Protein AF-A0AAW9G4I7-F1 (afdb_monomer)

Nearest PDB structures (foldseek):
  2a3v-assembly1_A  TM=7.591E-01  e=1.009E-01  Vibrio cholerae O1 biovar El Tor str. N16961
  2a3v-assembly1_C  TM=7.594E-01  e=1.965E-01  Vibrio cholerae O1 biovar El Tor str. N16961
  2a3v-assembly1_D  TM=6.931E-01  e=3.134E-01  Vibrio cholerae O1 biovar El Tor str. N16961

Solvent-accessible surface area (backbone atoms only — not comparable to full-atom values): 4451 Å² total; per-residue (Å²): 138,82,80,81,82,80,84,72,82,82,71,79,82,87,77,82,53,73,64,59,53,49,52,53,46,70,70,44,87,50,66,72,56,35,53,51,52,46,44,38,68,74,71,65,47,52,74,69,54,63,72,67,61,49,76,88,75,57,74,81,80,73,77,83,125

Structure (mmCIF, N/CA/C/O backbone):
data_AF-A0AAW9G4I7-F1
#
_entry.id   AF-A0AAW9G4I7-F1
#
loop_
_atom_site.group_PDB
_atom_site.id
_atom_site.type_symbol
_atom_site.label_atom_id
_atom_site.label_alt_id
_atom_site.label_comp_id
_atom_site.label_asym_id
_atom_site.label_entity_id
_atom_site.label_seq_id
_atom_site.pdbx_PDB_ins_code
_atom_site.Cartn_x
_atom_site.Cartn_y
_atom_site.Cartn_z
_atom_site.occupancy
_atom_site.B_iso_or_equiv
_atom_site.auth_seq_id
_atom_site.auth_comp_id
_atom_site.auth_asym_id
_atom_site.auth_atom_id
_atom_site.pdbx_PDB_model_num
ATOM 1 N N . MET A 1 1 ? 35.687 -4.430 20.428 1.00 49.03 1 MET A N 1
ATOM 2 C CA . MET A 1 1 ? 34.865 -5.165 21.411 1.00 49.03 1 MET A CA 1
ATOM 3 C C . MET A 1 1 ? 33.412 -5.012 20.979 1.00 49.03 1 MET A C 1
ATOM 5 O O . MET A 1 1 ? 32.854 -3.935 21.132 1.00 49.03 1 MET A O 1
ATOM 9 N N . SER A 1 2 ? 32.862 -6.009 20.288 1.00 65.00 2 SER A N 1
ATOM 10 C CA . SER A 1 2 ? 31.518 -5.956 19.695 1.00 65.00 2 SER A CA 1
ATOM 11 C C . SER A 1 2 ? 30.495 -6.318 20.772 1.00 65.00 2 SER A C 1
ATOM 13 O O . SER A 1 2 ? 30.562 -7.419 21.3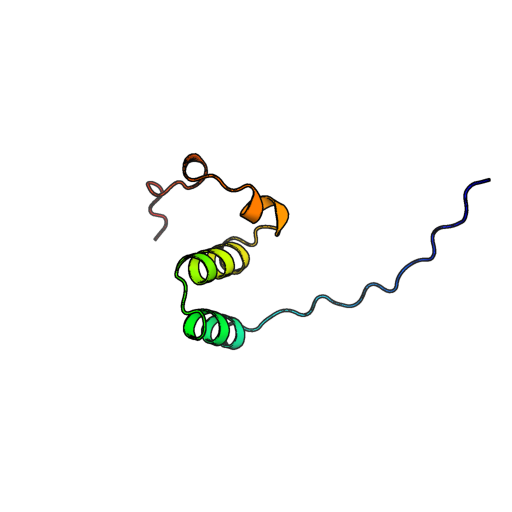15 1.00 65.00 2 SER A O 1
ATOM 15 N N . LEU A 1 3 ? 29.591 -5.400 21.123 1.00 73.50 3 LEU A N 1
ATOM 16 C CA . LEU A 1 3 ? 28.510 -5.699 22.066 1.00 73.50 3 LEU A CA 1
ATOM 17 C C . LEU A 1 3 ? 27.585 -6.784 21.478 1.00 73.50 3 LEU A C 1
ATOM 19 O O . LEU A 1 3 ? 27.250 -6.701 20.294 1.00 73.50 3 LEU A O 1
ATOM 23 N N . PRO A 1 4 ? 27.149 -7.778 22.273 1.00 73.31 4 PRO A N 1
ATOM 24 C CA . PRO A 1 4 ? 26.203 -8.789 21.816 1.00 73.31 4 PRO A CA 1
ATOM 25 C C . PRO A 1 4 ? 24.831 -8.160 21.532 1.00 73.31 4 PRO A C 1
ATOM 27 O O . PRO A 1 4 ? 24.322 -7.353 22.310 1.00 73.31 4 PRO A O 1
ATOM 30 N N . GLU A 1 5 ? 24.229 -8.529 20.402 1.00 73.19 5 GLU A N 1
ATOM 31 C CA . GLU A 1 5 ? 22.918 -8.031 19.988 1.00 73.19 5 GLU A CA 1
ATOM 32 C C . GLU A 1 5 ? 21.818 -8.593 20.905 1.00 73.19 5 GLU A C 1
ATOM 34 O O . GLU A 1 5 ? 21.624 -9.806 21.013 1.00 73.19 5 GLU A O 1
ATOM 39 N N . ILE A 1 6 ? 21.081 -7.707 21.581 1.00 77.88 6 ILE A N 1
ATOM 40 C CA . ILE A 1 6 ? 19.919 -8.079 22.393 1.00 77.88 6 ILE A CA 1
ATOM 41 C C . ILE A 1 6 ? 18.820 -8.559 21.437 1.00 77.88 6 ILE A C 1
ATOM 43 O O . ILE A 1 6 ? 18.246 -7.759 20.695 1.00 77.88 6 ILE A O 1
ATOM 47 N N . LYS A 1 7 ? 18.513 -9.865 21.456 1.00 65.75 7 LYS A N 1
ATOM 48 C CA . LYS A 1 7 ? 17.401 -10.450 20.692 1.00 65.75 7 LYS A CA 1
ATOM 49 C C . LYS A 1 7 ? 16.097 -9.746 21.070 1.00 65.75 7 LYS A C 1
ATOM 51 O O . LYS A 1 7 ? 15.543 -9.985 22.139 1.00 65.75 7 LYS A O 1
ATOM 56 N N . ARG A 1 8 ? 15.594 -8.886 20.184 1.00 71.69 8 ARG A N 1
ATOM 57 C CA . ARG A 1 8 ? 14.260 -8.292 20.323 1.00 71.69 8 ARG A CA 1
ATOM 58 C C . ARG A 1 8 ? 13.212 -9.388 20.148 1.00 71.69 8 ARG A C 1
ATOM 60 O O . ARG A 1 8 ? 13.268 -10.143 19.177 1.00 71.69 8 ARG A O 1
ATOM 67 N N . GLU A 1 9 ? 12.259 -9.463 21.072 1.00 73.75 9 GLU A N 1
ATOM 68 C CA . GLU A 1 9 ? 11.091 -10.333 20.935 1.00 73.75 9 GLU A CA 1
ATOM 69 C C . GLU A 1 9 ? 10.387 -10.056 19.602 1.00 73.75 9 GLU A C 1
ATOM 71 O O . GLU A 1 9 ? 9.964 -8.932 19.312 1.00 73.75 9 GLU A O 1
ATOM 76 N N . LYS A 1 10 ? 10.268 -11.093 18.767 1.00 68.31 10 LYS A N 1
ATOM 77 C CA . LYS A 1 10 ? 9.508 -11.021 17.521 1.00 68.31 10 LYS A CA 1
ATOM 78 C C . LYS A 1 10 ? 8.023 -11.084 17.863 1.00 68.31 10 LYS A C 1
ATOM 80 O O . LYS A 1 10 ? 7.461 -12.167 17.994 1.00 68.31 10 LYS A O 1
ATOM 85 N N . LYS A 1 11 ? 7.392 -9.919 18.017 1.00 72.75 11 LYS A N 1
ATOM 86 C CA . LYS A 1 11 ? 5.930 -9.829 18.087 1.00 72.75 11 LYS A CA 1
ATOM 87 C C . LYS A 1 11 ? 5.340 -10.323 16.769 1.00 72.75 11 LYS A C 1
ATOM 89 O O . LYS A 1 11 ? 5.851 -9.992 15.698 1.00 72.75 11 LYS A O 1
ATOM 94 N N . LEU A 1 12 ? 4.283 -11.125 16.865 1.00 75.25 12 LEU A N 1
ATOM 95 C CA . LEU A 1 12 ? 3.541 -11.573 15.694 1.00 75.25 12 LEU A CA 1
ATOM 96 C C . LEU A 1 12 ? 3.027 -10.345 14.924 1.00 75.25 12 LEU A C 1
ATOM 98 O O . LEU A 1 12 ? 2.590 -9.375 15.553 1.00 75.25 12 LEU A O 1
ATOM 102 N N . PRO A 1 13 ? 3.106 -10.353 13.584 1.00 75.31 13 PRO A N 1
ATOM 103 C CA . PRO A 1 13 ? 2.605 -9.247 12.787 1.00 75.31 13 PRO A CA 1
ATOM 104 C C . PRO A 1 13 ? 1.095 -9.118 12.999 1.00 75.31 13 PRO A C 1
ATOM 106 O O . PRO A 1 13 ? 0.358 -10.099 12.906 1.00 75.31 13 PRO A O 1
ATOM 109 N N . VAL A 1 14 ? 0.634 -7.902 13.285 1.00 79.25 14 VAL A N 1
ATOM 110 C CA . VAL A 1 14 ? -0.798 -7.597 13.327 1.00 79.25 14 VAL A CA 1
ATOM 111 C C . VAL A 1 14 ? -1.298 -7.586 11.885 1.00 79.25 14 VAL A C 1
ATOM 113 O O . VAL A 1 14 ? -0.896 -6.730 11.097 1.00 79.25 14 VAL A O 1
ATOM 116 N N . VAL A 1 15 ? -2.127 -8.565 11.525 1.00 83.56 15 VAL A N 1
ATOM 117 C CA . VAL A 1 15 ? -2.722 -8.671 10.188 1.00 83.56 15 VAL A CA 1
ATOM 118 C C . VAL A 1 15 ? -4.082 -7.984 10.204 1.00 83.56 15 VAL A C 1
ATOM 120 O O . VAL A 1 15 ? -4.944 -8.345 11.001 1.00 83.56 15 VAL A O 1
ATOM 123 N N . LEU A 1 16 ? -4.271 -7.007 9.317 1.00 84.69 16 LEU A N 1
ATOM 124 C CA . LEU A 1 16 ? -5.552 -6.322 9.140 1.00 84.69 16 LEU A CA 1
ATOM 125 C C . LEU A 1 16 ? -6.553 -7.229 8.416 1.00 84.69 16 LEU A C 1
ATOM 127 O O . LEU A 1 16 ? -6.230 -7.863 7.405 1.00 84.69 16 LEU A O 1
ATOM 131 N N . SER A 1 17 ? -7.792 -7.247 8.895 1.00 89.00 17 SER A N 1
ATOM 132 C CA . SER A 1 17 ? -8.910 -7.897 8.217 1.00 89.00 17 SER A CA 1
ATOM 133 C C . SER A 1 17 ? -9.357 -7.106 6.981 1.00 89.00 17 SER A C 1
ATOM 135 O O . SER A 1 17 ? -9.161 -5.894 6.869 1.00 89.00 17 SER A O 1
ATOM 137 N N . LYS A 1 18 ? -10.032 -7.783 6.043 1.00 88.75 18 LYS A N 1
ATOM 138 C CA . LYS A 1 18 ? -10.589 -7.139 4.837 1.00 88.75 18 LYS A CA 1
ATOM 139 C C . LYS A 1 18 ? -11.529 -5.978 5.181 1.00 88.75 18 LYS A C 1
ATOM 141 O O . LYS A 1 18 ? -11.543 -4.973 4.477 1.00 88.75 18 LYS A O 1
ATOM 146 N N . GLN A 1 19 ? -12.312 -6.116 6.251 1.00 91.75 19 GLN A N 1
ATOM 147 C CA . GLN A 1 19 ? -13.257 -5.091 6.698 1.00 91.75 19 GLN A CA 1
ATOM 148 C C . GLN A 1 19 ? -12.535 -3.839 7.196 1.00 91.75 19 GLN A C 1
ATOM 150 O O . GLN A 1 19 ? -12.912 -2.738 6.805 1.00 91.75 19 GLN A O 1
ATOM 155 N N . GLU A 1 20 ? -11.470 -3.991 7.983 1.00 90.25 20 GLU A N 1
ATOM 156 C CA . GLU A 1 20 ? -10.663 -2.858 8.455 1.00 90.25 20 GLU A CA 1
ATOM 157 C C . GLU A 1 20 ? -10.036 -2.090 7.290 1.00 90.25 20 GLU A C 1
ATOM 159 O O . GLU A 1 20 ? -10.096 -0.861 7.252 1.00 90.25 20 GLU A O 1
ATOM 164 N N . VAL A 1 21 ? -9.513 -2.802 6.287 1.00 90.81 21 VAL A N 1
ATOM 165 C CA . VAL A 1 21 ? -8.947 -2.166 5.089 1.00 90.81 21 VAL A CA 1
ATOM 166 C C . VAL A 1 21 ? -10.016 -1.405 4.307 1.00 90.81 21 VAL A C 1
ATOM 168 O O . VAL A 1 21 ? -9.783 -0.269 3.891 1.00 90.81 21 VAL A O 1
ATOM 171 N N . TRP A 1 22 ? -11.213 -1.975 4.153 1.00 91.19 22 TRP A N 1
ATOM 172 C CA . TRP A 1 22 ? -12.338 -1.278 3.527 1.00 91.19 22 TRP A CA 1
ATOM 173 C C . TRP A 1 22 ? -12.746 -0.016 4.289 1.00 91.19 22 TRP A C 1
ATOM 175 O O . TRP A 1 22 ? -12.972 1.021 3.667 1.00 91.19 22 TRP A O 1
ATOM 185 N N . GLN A 1 23 ? -12.793 -0.066 5.622 1.00 92.50 23 GLN A N 1
ATOM 186 C CA . GLN A 1 23 ? -13.071 1.114 6.446 1.00 92.50 23 GLN A CA 1
ATOM 187 C C . GLN A 1 23 ? -11.992 2.192 6.269 1.00 92.50 23 GLN A C 1
ATOM 189 O O . GLN A 1 23 ? -12.318 3.365 6.078 1.00 92.50 23 GLN A O 1
ATOM 194 N N . MET A 1 24 ? -10.713 1.805 6.232 1.00 90.19 24 MET A N 1
ATOM 195 C CA . MET A 1 24 ? -9.608 2.732 5.963 1.00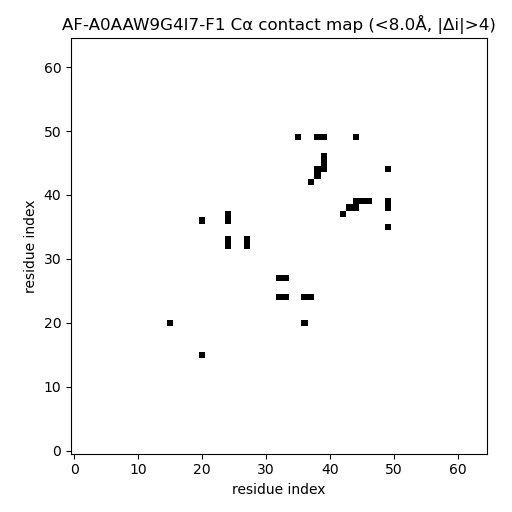 90.19 24 MET A CA 1
ATOM 196 C C . MET A 1 24 ? -9.713 3.381 4.576 1.00 90.19 24 MET A C 1
ATOM 198 O O . MET A 1 24 ? -9.533 4.595 4.446 1.00 90.19 24 MET A O 1
ATOM 202 N N . LEU A 1 25 ? -10.026 2.598 3.540 1.00 90.75 2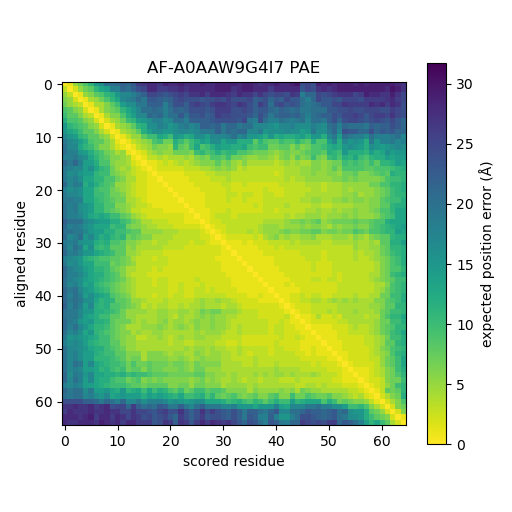5 LEU A N 1
ATOM 203 C CA . LEU A 1 25 ? -10.198 3.097 2.173 1.00 90.75 25 LEU A CA 1
ATOM 204 C C . LEU A 1 25 ? -11.389 4.056 2.061 1.00 90.75 25 LEU A C 1
ATOM 206 O O . LEU A 1 25 ? -11.274 5.098 1.411 1.00 90.75 25 LEU A O 1
ATOM 210 N N . SER A 1 26 ? -12.506 3.741 2.718 1.00 91.12 26 SER A N 1
ATOM 211 C CA . SER A 1 26 ? -13.702 4.589 2.749 1.00 91.12 26 SER A CA 1
ATOM 212 C C . SER A 1 26 ? -13.470 5.901 3.502 1.00 91.12 26 SER A C 1
ATOM 214 O O . SER A 1 26 ? -13.955 6.944 3.067 1.00 91.12 26 SER A O 1
ATOM 216 N N . GLY A 1 27 ? -12.681 5.883 4.582 1.00 91.75 27 GLY A N 1
ATOM 217 C CA . GLY A 1 27 ? -12.343 7.078 5.363 1.00 91.75 27 GLY A CA 1
ATOM 218 C C . GLY A 1 27 ? -11.320 8.012 4.699 1.00 91.75 27 GLY A C 1
ATOM 219 O O . GLY A 1 27 ? -11.207 9.185 5.066 1.00 91.75 27 GLY A O 1
ATOM 220 N N . CYS A 1 28 ? -10.569 7.534 3.704 1.00 92.06 28 CYS A N 1
ATOM 221 C CA . CYS A 1 28 ? -9.578 8.348 3.006 1.00 92.06 28 CYS A CA 1
ATOM 222 C C . CYS A 1 28 ? -10.238 9.377 2.076 1.00 92.06 28 CYS A C 1
ATOM 224 O O . CYS A 1 28 ? -10.800 9.027 1.041 1.00 92.06 28 CYS A O 1
ATOM 226 N N . LYS A 1 29 ? -10.090 10.672 2.382 1.00 90.50 29 LYS A N 1
ATOM 227 C CA . LYS A 1 29 ? -10.574 11.767 1.515 1.00 90.50 29 LYS A CA 1
ATOM 228 C C . LYS A 1 29 ? -9.743 11.936 0.239 1.00 90.50 29 LYS A C 1
ATOM 230 O O . LYS A 1 29 ? -10.261 12.326 -0.800 1.00 90.50 29 LYS A O 1
ATOM 235 N N . LEU A 1 30 ? -8.443 11.655 0.321 1.00 92.81 30 LEU A N 1
ATOM 236 C CA . LEU A 1 30 ? -7.486 11.873 -0.763 1.00 92.81 30 LEU A CA 1
ATOM 237 C C . LEU A 1 30 ? -7.277 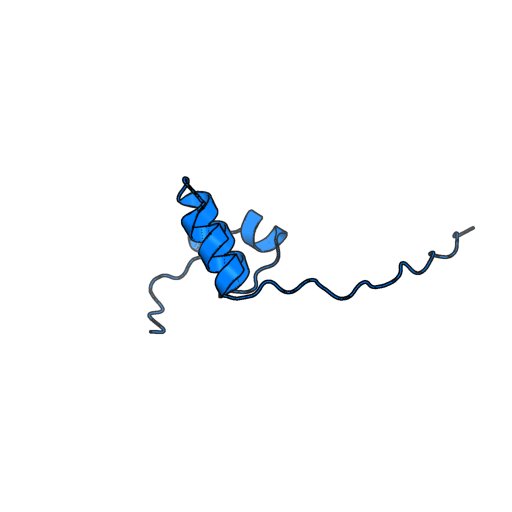10.594 -1.573 1.00 92.81 30 LEU A C 1
ATOM 239 O O . LEU A 1 30 ? -6.924 9.551 -1.016 1.00 92.81 30 LEU A O 1
ATOM 243 N N . LEU A 1 31 ? -7.392 10.704 -2.899 1.00 88.69 31 LEU A N 1
ATOM 244 C CA . LEU A 1 31 ? -7.203 9.580 -3.818 1.00 88.69 31 LEU A CA 1
ATOM 245 C C . LEU A 1 31 ? -5.810 8.944 -3.683 1.00 88.69 31 LEU A C 1
ATOM 247 O O . LEU A 1 31 ? -5.696 7.722 -3.663 1.00 88.69 31 LEU A O 1
ATOM 251 N N . LYS A 1 32 ? -4.764 9.757 -3.474 1.00 88.69 32 LYS A N 1
ATOM 252 C CA . LYS A 1 32 ? -3.393 9.264 -3.256 1.00 88.69 32 LYS A CA 1
ATOM 253 C C . LYS A 1 32 ? -3.281 8.264 -2.100 1.00 88.69 32 LYS A C 1
ATOM 255 O O . LYS A 1 32 ? -2.524 7.309 -2.200 1.00 88.69 32 LYS A O 1
ATOM 260 N N . HIS A 1 33 ? -4.041 8.450 -1.018 1.00 91.75 33 HIS A N 1
ATOM 261 C CA . HIS A 1 33 ? -3.986 7.542 0.131 1.00 91.75 33 HIS A CA 1
ATOM 262 C C . HIS A 1 33 ? -4.749 6.248 -0.159 1.00 91.75 33 HIS A C 1
ATOM 264 O O . HIS A 1 33 ? -4.285 5.178 0.220 1.00 91.75 33 HIS A O 1
ATOM 270 N N . LYS A 1 34 ? -5.872 6.330 -0.888 1.00 91.62 34 LYS A N 1
ATOM 271 C CA . LYS A 1 34 ? -6.607 5.139 -1.338 1.00 91.62 34 LYS A CA 1
ATOM 272 C C . LYS A 1 34 ? -5.738 4.253 -2.224 1.00 91.62 34 LYS A C 1
ATOM 274 O O . LYS A 1 34 ? -5.665 3.053 -1.992 1.00 91.62 34 LYS A O 1
ATOM 279 N N . ILE 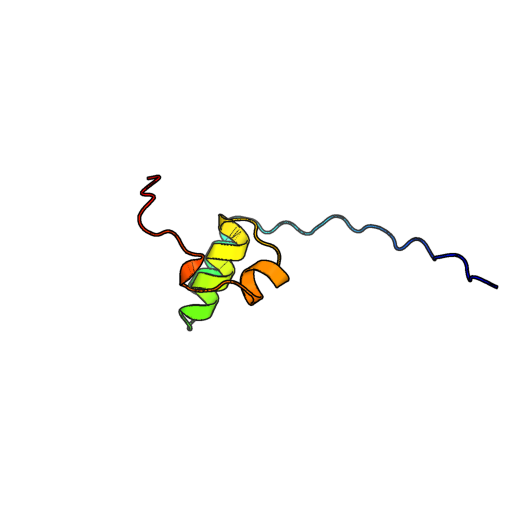A 1 35 ? -5.044 4.860 -3.188 1.00 89.56 35 ILE A N 1
ATOM 280 C CA . ILE A 1 35 ? -4.116 4.149 -4.074 1.00 89.56 35 ILE A CA 1
ATOM 281 C C . ILE A 1 35 ? -2.973 3.535 -3.261 1.00 89.56 35 ILE A C 1
ATOM 283 O O . ILE A 1 35 ? -2.686 2.356 -3.423 1.00 89.56 35 ILE A O 1
ATOM 287 N N . LEU A 1 36 ? -2.373 4.291 -2.335 1.00 91.00 36 LEU A N 1
ATOM 288 C CA . LEU A 1 36 ? -1.293 3.792 -1.481 1.00 91.00 36 LEU A CA 1
ATOM 289 C C . LEU A 1 36 ? -1.712 2.549 -0.681 1.00 91.00 36 LEU A C 1
ATOM 291 O O . LEU A 1 36 ? -1.014 1.539 -0.703 1.00 91.00 36 LEU A O 1
ATOM 295 N N . ILE A 1 37 ? -2.860 2.612 -0.000 1.00 91.25 37 ILE A N 1
ATOM 296 C CA . ILE A 1 37 ? -3.399 1.493 0.786 1.00 91.25 37 ILE A CA 1
ATOM 297 C C . ILE A 1 37 ? -3.740 0.315 -0.130 1.00 91.25 37 ILE A C 1
ATOM 299 O O . ILE A 1 37 ? -3.415 -0.821 0.198 1.00 91.25 37 ILE A O 1
ATOM 303 N N . GLY A 1 38 ? -4.346 0.581 -1.290 1.00 89.88 38 GLY A N 1
ATOM 304 C CA . GLY A 1 38 ? -4.679 -0.443 -2.278 1.00 89.88 38 GLY A CA 1
ATOM 305 C C . GLY A 1 38 ? -3.450 -1.174 -2.815 1.00 89.88 38 GLY A C 1
ATOM 306 O O . GLY A 1 38 ? -3.471 -2.394 -2.906 1.00 89.88 38 GLY A O 1
ATOM 307 N N . ILE A 1 39 ? -2.3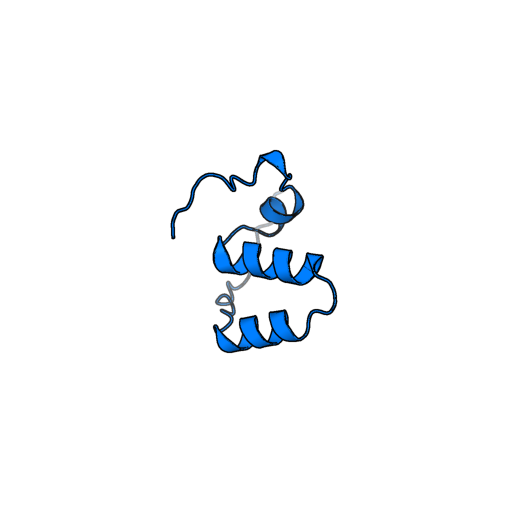60 -0.462 -3.101 1.00 89.38 39 ILE A N 1
ATOM 308 C CA . ILE A 1 39 ? -1.105 -1.053 -3.584 1.00 89.38 39 ILE A CA 1
ATOM 309 C C . ILE A 1 39 ? -0.403 -1.845 -2.470 1.00 89.38 39 ILE A C 1
ATOM 311 O O . ILE A 1 39 ? 0.028 -2.975 -2.696 1.00 89.38 39 ILE A O 1
ATOM 315 N N . LEU A 1 40 ? -0.316 -1.288 -1.256 1.00 90.81 40 LEU A N 1
ATOM 316 C CA . LEU A 1 40 ? 0.271 -1.976 -0.099 1.00 90.81 40 LEU A CA 1
ATOM 317 C C . LEU A 1 40 ? -0.476 -3.277 0.216 1.00 90.81 40 LEU A C 1
ATOM 319 O O . LEU A 1 40 ? 0.148 -4.317 0.407 1.00 90.81 40 LEU A O 1
ATOM 323 N N . TYR A 1 41 ? -1.809 -3.221 0.262 1.00 89.88 41 TYR A N 1
ATOM 324 C CA . TYR A 1 41 ? -2.640 -4.361 0.637 1.00 89.88 41 TYR A CA 1
ATOM 325 C C . TYR A 1 41 ? -2.857 -5.351 -0.513 1.00 89.88 41 TYR A C 1
ATOM 327 O O . TYR A 1 41 ? -2.794 -6.557 -0.303 1.00 89.88 41 TYR A O 1
ATOM 335 N N . GLY A 1 42 ? -3.113 -4.852 -1.723 1.00 86.88 42 GLY A N 1
ATOM 336 C CA . GLY A 1 42 ? -3.448 -5.665 -2.892 1.00 86.88 42 GLY A CA 1
ATOM 337 C C . GLY A 1 42 ? -2.234 -6.325 -3.540 1.00 86.88 42 GLY A C 1
ATOM 338 O O . GLY A 1 42 ? -2.302 -7.498 -3.893 1.00 86.88 42 GLY A O 1
ATOM 339 N N . CYS A 1 43 ? -1.116 -5.603 -3.660 1.00 87.12 43 CYS A N 1
ATOM 340 C CA . CYS A 1 43 ? 0.115 -6.135 -4.253 1.00 87.12 43 CYS A CA 1
ATOM 341 C C . CYS A 1 43 ? 1.116 -6.646 -3.205 1.00 87.12 43 CYS A C 1
ATOM 343 O O . CYS A 1 43 ? 2.126 -7.236 -3.577 1.00 87.12 43 CYS A O 1
ATOM 345 N N . GLY A 1 44 ? 0.876 -6.410 -1.908 1.00 87.69 44 GLY A N 1
ATOM 346 C CA . GLY A 1 44 ? 1.775 -6.846 -0.833 1.00 87.69 44 GLY A CA 1
ATOM 347 C C . GLY A 1 44 ? 3.138 -6.148 -0.841 1.00 87.69 44 GLY A C 1
ATOM 348 O O . GLY A 1 44 ? 4.106 -6.683 -0.300 1.00 87.69 44 GLY A O 1
ATOM 349 N N . LEU A 1 45 ? 3.239 -4.975 -1.475 1.00 88.75 45 LEU A N 1
ATOM 350 C CA . LEU A 1 45 ? 4.497 -4.240 -1.578 1.00 88.75 45 LEU A CA 1
ATOM 351 C C . LEU A 1 45 ? 4.955 -3.729 -0.208 1.00 88.75 45 LEU A C 1
ATOM 353 O O . LEU A 1 45 ? 4.155 -3.323 0.637 1.00 88.75 45 LEU A O 1
ATOM 357 N N . ARG A 1 46 ? 6.270 -3.682 0.004 1.00 88.81 46 ARG A N 1
ATOM 358 C CA . ARG A 1 46 ? 6.854 -3.082 1.208 1.00 88.81 46 ARG A CA 1
ATOM 359 C C . ARG A 1 46 ? 6.777 -1.562 1.127 1.00 88.81 46 ARG A C 1
ATOM 361 O O . ARG A 1 46 ? 6.847 -0.975 0.050 1.00 88.81 46 ARG A O 1
ATOM 368 N N . CYS A 1 47 ? 6.754 -0.894 2.281 1.00 86.50 47 CYS A N 1
ATOM 369 C CA . CYS A 1 47 ? 6.639 0.568 2.358 1.00 86.50 47 CYS A CA 1
ATOM 370 C C . CYS A 1 47 ? 7.678 1.316 1.503 1.00 86.50 47 CYS A C 1
ATOM 372 O O . CYS A 1 47 ? 7.361 2.341 0.905 1.00 86.50 47 CYS A O 1
ATOM 374 N N . LEU A 1 48 ? 8.914 0.807 1.433 1.00 89.06 48 LEU A N 1
ATOM 375 C CA . LEU A 1 48 ? 9.976 1.424 0.635 1.00 89.06 48 LEU A CA 1
ATOM 376 C C . LEU A 1 48 ? 9.751 1.255 -0.875 1.00 89.06 48 LEU A C 1
ATOM 378 O O . LEU A 1 48 ? 10.055 2.166 -1.637 1.00 89.06 48 LEU A O 1
ATOM 382 N N . GLU A 1 49 ? 9.202 0.115 -1.295 1.00 89.62 49 GLU A N 1
ATOM 383 C CA . GLU A 1 49 ? 8.897 -0.167 -2.701 1.00 89.62 49 GLU A CA 1
ATOM 384 C C . GLU A 1 49 ? 7.775 0.745 -3.179 1.00 89.62 49 GLU A C 1
ATOM 386 O O . GLU A 1 49 ? 7.929 1.430 -4.182 1.00 89.62 49 GLU A O 1
ATOM 391 N N . VAL A 1 50 ? 6.700 0.857 -2.395 1.00 90.25 50 VAL A N 1
ATOM 392 C CA . VAL A 1 50 ? 5.588 1.756 -2.730 1.00 90.25 50 VAL A CA 1
ATOM 393 C C . VAL A 1 50 ? 6.024 3.219 -2.736 1.00 90.25 50 VAL A C 1
ATOM 395 O O . VAL A 1 50 ? 5.594 3.990 -3.588 1.00 90.25 50 VAL A O 1
ATOM 398 N N . ARG A 1 51 ? 6.912 3.617 -1.818 1.00 88.38 51 ARG A N 1
ATOM 399 C CA . ARG A 1 51 ? 7.458 4.980 -1.786 1.00 88.38 51 ARG A CA 1
ATOM 400 C C . ARG A 1 51 ? 8.278 5.321 -3.034 1.00 88.38 51 ARG A C 1
ATOM 402 O O . ARG A 1 51 ? 8.268 6.476 -3.448 1.00 88.38 51 ARG A O 1
ATOM 409 N N . ASN A 1 52 ? 8.996 4.350 -3.591 1.00 91.50 52 ASN A N 1
ATOM 410 C CA . ASN A 1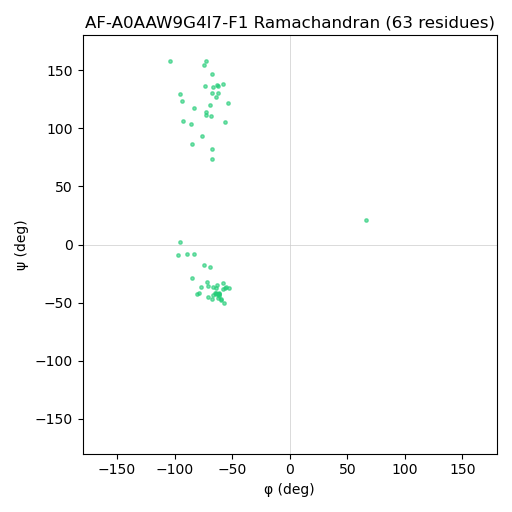 52 ? 9.865 4.540 -4.754 1.00 91.50 52 ASN A CA 1
ATOM 411 C C . ASN A 1 52 ? 9.185 4.178 -6.084 1.00 91.50 52 ASN A C 1
ATOM 413 O O . ASN A 1 52 ? 9.830 4.247 -7.128 1.00 91.50 52 ASN A O 1
ATOM 417 N N . LEU A 1 53 ? 7.910 3.792 -6.049 1.00 89.06 53 LEU A N 1
ATOM 418 C CA . LEU A 1 53 ? 7.138 3.397 -7.217 1.00 89.06 53 LEU A CA 1
ATOM 419 C C . LEU A 1 53 ? 6.977 4.581 -8.179 1.00 89.06 53 LEU A C 1
ATOM 421 O O . LEU A 1 53 ? 6.505 5.653 -7.789 1.00 89.06 53 LEU A O 1
ATOM 425 N N . ARG A 1 54 ? 7.341 4.388 -9.447 1.00 88.50 54 ARG A N 1
ATOM 426 C CA . ARG A 1 54 ? 7.133 5.378 -10.509 1.00 88.50 54 ARG A CA 1
ATOM 427 C C . ARG A 1 54 ? 5.958 4.962 -11.380 1.00 88.50 54 ARG A C 1
ATOM 429 O O . ARG A 1 54 ? 5.621 3.788 -11.475 1.00 88.50 54 ARG A O 1
ATOM 436 N N . LEU A 1 55 ? 5.365 5.930 -12.077 1.00 84.50 55 LEU A N 1
ATOM 437 C CA . LEU A 1 55 ? 4.263 5.665 -13.009 1.00 84.50 55 LEU A CA 1
ATOM 438 C C . LEU A 1 55 ? 4.655 4.670 -14.111 1.00 84.50 55 LEU A C 1
ATOM 440 O O . LEU A 1 55 ? 3.824 3.868 -14.508 1.00 84.50 55 LEU A O 1
ATOM 444 N N . CYS A 1 56 ? 5.915 4.675 -14.557 1.00 87.06 56 CYS A N 1
ATOM 445 C CA . CYS A 1 56 ? 6.415 3.721 -15.551 1.00 87.06 56 CYS A CA 1
ATOM 446 C C . CYS A 1 56 ? 6.516 2.281 -15.027 1.00 87.06 56 CYS A C 1
ATOM 448 O O . CYS A 1 56 ? 6.604 1.359 -15.828 1.00 87.06 56 CYS A O 1
ATOM 450 N N . ASP A 1 57 ? 6.535 2.092 -13.704 1.00 85.25 57 ASP A N 1
ATOM 451 C CA . ASP A 1 57 ? 6.574 0.765 -13.084 1.00 85.25 57 ASP A CA 1
ATOM 452 C C . ASP A 1 57 ? 5.151 0.157 -12.984 1.00 85.25 57 ASP A C 1
ATOM 454 O O . ASP A 1 57 ? 5.000 -1.013 -12.636 1.00 85.25 57 ASP A O 1
ATOM 458 N N . LEU A 1 58 ? 4.103 0.940 -13.287 1.00 81.38 58 LEU A N 1
ATOM 459 C CA . LEU A 1 58 ? 2.710 0.495 -13.324 1.00 81.38 58 LEU A CA 1
ATOM 460 C C . LEU A 1 58 ? 2.327 0.056 -14.741 1.00 81.38 58 LEU A C 1
ATOM 462 O O . LEU A 1 58 ? 2.103 0.878 -15.628 1.00 81.38 58 LEU A O 1
ATOM 466 N N . ASP A 1 59 ? 2.215 -1.255 -14.929 1.00 81.00 59 ASP A N 1
ATOM 467 C CA . ASP A 1 59 ? 1.704 -1.852 -16.161 1.00 81.00 59 ASP A CA 1
ATOM 468 C C . ASP A 1 59 ? 0.169 -1.925 -16.103 1.00 81.00 59 ASP A C 1
ATOM 470 O O . ASP A 1 59 ? -0.409 -2.755 -15.400 1.00 81.00 59 ASP A O 1
ATOM 474 N N . PHE A 1 60 ? -0.489 -1.014 -16.821 1.00 75.44 60 PHE A N 1
ATOM 475 C CA . PHE A 1 60 ? -1.949 -0.982 -16.962 1.00 75.44 60 PHE A CA 1
ATOM 476 C C . PHE A 1 60 ? -2.457 -1.819 -18.146 1.00 75.44 60 PHE A C 1
ATOM 478 O O .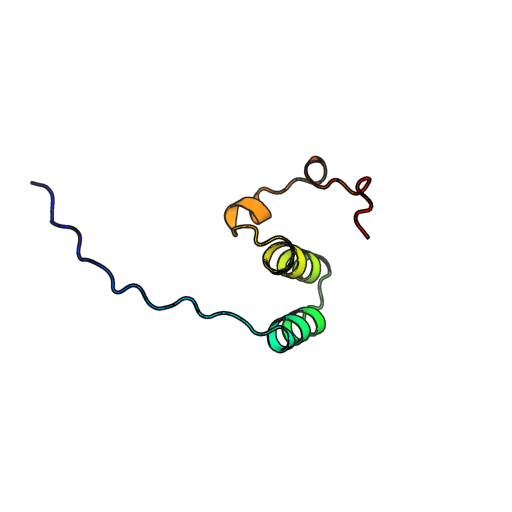 PHE A 1 60 ? -3.668 -1.982 -18.301 1.00 75.44 60 PHE A O 1
ATOM 485 N N . ASP A 1 61 ? -1.554 -2.324 -18.991 1.00 72.50 61 ASP A N 1
ATOM 486 C CA . ASP A 1 61 ? -1.895 -3.034 -20.225 1.00 72.50 61 ASP A CA 1
ATOM 487 C C . ASP A 1 61 ? -2.158 -4.522 -19.954 1.00 72.50 61 ASP A C 1
ATOM 489 O O . ASP A 1 61 ? -3.019 -5.151 -20.579 1.00 72.50 61 ASP A O 1
ATOM 493 N N . ARG A 1 62 ? -1.511 -5.077 -18.920 1.00 61.69 62 ARG A N 1
ATOM 494 C CA . ARG A 1 62 ? -1.831 -6.403 -18.376 1.00 61.69 62 ARG A CA 1
ATO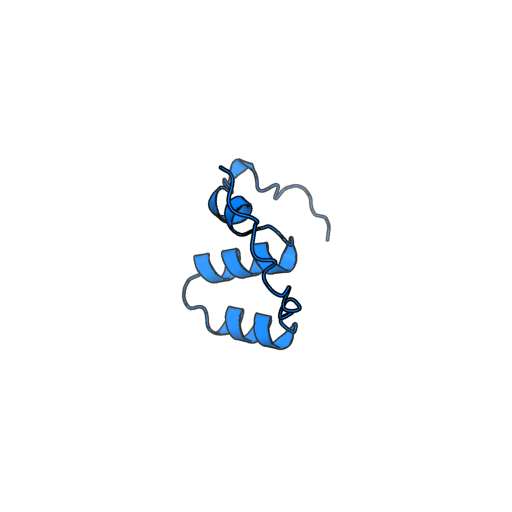M 495 C C . ARG A 1 62 ? -3.208 -6.426 -17.703 1.00 61.69 62 ARG A C 1
ATOM 497 O O . ARG A 1 62 ? -3.337 -6.401 -16.482 1.00 61.69 62 ARG A O 1
ATOM 504 N N . LYS A 1 63 ? -4.259 -6.574 -18.512 1.00 49.94 63 LYS A N 1
ATOM 505 C CA . LYS A 1 63 ? -5.613 -6.962 -18.082 1.00 49.94 63 LYS A CA 1
ATOM 506 C C . LYS A 1 63 ? -5.629 -8.408 -17.569 1.00 49.94 63 LYS A C 1
ATOM 508 O O . LYS A 1 63 ? -6.132 -9.304 -18.242 1.00 49.94 63 LYS A O 1
ATOM 513 N N . GLN A 1 64 ? -5.083 -8.654 -16.383 1.00 52.06 64 GLN A N 1
ATOM 514 C CA . GLN A 1 64 ? -5.465 -9.831 -15.603 1.00 52.06 64 GLN A CA 1
ATOM 515 C C . GLN A 1 64 ? -6.719 -9.452 -14.811 1.00 52.06 64 GLN A C 1
ATOM 517 O O . GLN A 1 64 ? -6.633 -8.911 -13.711 1.00 52.06 64 GLN A O 1
ATOM 522 N N . LEU A 1 65 ? -7.869 -9.633 -15.468 1.00 42.38 65 LEU A N 1
ATOM 523 C CA . LEU A 1 65 ? -9.201 -9.639 -14.860 1.00 42.38 65 LEU A CA 1
ATOM 524 C C . LEU A 1 65 ? -9.483 -11.024 -14.275 1.00 42.38 65 LEU A C 1
ATOM 526 O O . LEU A 1 65 ? -9.161 -12.014 -14.973 1.00 42.38 65 LEU A O 1
#

Secondary structure (DSSP, 8-state):
-PPPP-----PPP-PPPHHHHHHHHHH--SHHHHHHHHHHHHS---HHHHHH--GGG---S----

Mean predicted aligned error: 9.35 Å

Radius of gyration: 17.19 Å; Cα contacts (8 Å, |Δi|>4): 18; chains: 1; bounding box: 49×23×43 Å

pLDDT: mean 82.36, std 11.77, range [42.38, 92.81]

Sequence (65 aa):
MSLPEIKREKKLPVVLSKQEVWQMLSGCKLLKHKILIGILYGCGLRCLEVRNLRLCDLDFDRKQL

Foldseek 3Di:
DDDDDDDDPDDDDDDDDPVRLVVVLVPDPDPVVNVLSCCCVVVVDDPVCSVPDDPVNDDPPPPPD